Protein AF-A0A7C8LB24-F1 (afdb_monomer)

Structure (mmCIF, N/CA/C/O backbone):
data_AF-A0A7C8LB24-F1
#
_entry.id   AF-A0A7C8LB24-F1
#
loop_
_atom_site.group_PDB
_atom_site.id
_atom_site.type_symbol
_atom_site.label_atom_id
_atom_site.label_alt_id
_atom_site.label_comp_id
_atom_site.label_asym_id
_atom_site.label_entity_id
_atom_site.label_seq_id
_atom_site.pdbx_PDB_ins_code
_atom_site.Cartn_x
_atom_site.Cartn_y
_atom_site.Cartn_z
_atom_site.occupancy
_atom_site.B_iso_or_equiv
_atom_site.auth_seq_id
_atom_site.auth_comp_id
_atom_site.auth_asym_id
_atom_site.auth_atom_id
_atom_site.pdbx_PDB_model_num
ATOM 1 N N . MET A 1 1 ? -7.269 -10.511 -18.421 1.00 61.94 1 MET A N 1
ATOM 2 C CA . MET A 1 1 ? -8.381 -10.147 -17.514 1.00 61.94 1 MET A CA 1
ATOM 3 C C . MET A 1 1 ? -8.352 -8.644 -17.268 1.00 61.94 1 MET A C 1
ATOM 5 O O . MET A 1 1 ? -7.260 -8.085 -17.225 1.00 61.94 1 MET A O 1
ATOM 9 N N . ASN A 1 2 ? -9.508 -7.977 -17.178 1.00 76.75 2 ASN A N 1
ATOM 10 C CA . ASN A 1 2 ? -9.539 -6.535 -16.922 1.00 76.75 2 ASN A CA 1
ATOM 11 C C . ASN A 1 2 ? -9.065 -6.243 -15.483 1.00 76.75 2 ASN A C 1
ATOM 13 O O . ASN A 1 2 ? -9.616 -6.843 -14.560 1.00 76.75 2 ASN A O 1
ATOM 17 N N . PRO A 1 3 ? -8.092 -5.332 -15.280 1.00 74.50 3 PRO A N 1
ATOM 18 C CA . PRO A 1 3 ? -7.541 -4.993 -13.962 1.00 74.50 3 PRO A CA 1
ATOM 19 C C . PRO A 1 3 ? -8.632 -4.631 -12.949 1.00 74.50 3 PRO A C 1
ATOM 21 O O . PRO A 1 3 ? -8.691 -5.176 -11.853 1.00 74.50 3 PRO A O 1
ATOM 24 N N . PHE A 1 4 ? -9.575 -3.792 -13.380 1.00 76.75 4 PHE A N 1
ATOM 25 C CA . PHE A 1 4 ? -10.707 -3.349 -12.572 1.00 76.75 4 PHE A CA 1
ATOM 26 C C . PHE A 1 4 ? -11.664 -4.483 -12.191 1.00 76.75 4 PHE A C 1
ATOM 28 O O . PHE A 1 4 ? -12.147 -4.505 -11.068 1.00 76.75 4 PHE A O 1
ATOM 35 N N . ALA A 1 5 ? -11.895 -5.454 -13.082 1.00 77.94 5 ALA A N 1
ATOM 36 C CA . ALA A 1 5 ? -12.759 -6.598 -12.780 1.00 77.94 5 ALA A CA 1
ATOM 37 C C . ALA A 1 5 ? -12.127 -7.515 -11.723 1.00 77.94 5 ALA A C 1
ATOM 39 O O . ALA A 1 5 ? -12.813 -7.976 -10.815 1.00 77.94 5 ALA A O 1
ATOM 40 N N . SER A 1 6 ? -10.809 -7.731 -11.811 1.00 79.50 6 SER A N 1
ATOM 41 C CA . SER A 1 6 ? -10.062 -8.459 -10.782 1.00 79.50 6 SER A CA 1
ATOM 42 C C . SER A 1 6 ? -10.138 -7.737 -9.438 1.00 79.50 6 SER A C 1
ATOM 44 O O . SER A 1 6 ? -10.395 -8.369 -8.419 1.00 79.50 6 SER A O 1
ATOM 46 N N . LEU A 1 7 ? -9.982 -6.410 -9.447 1.00 80.81 7 LEU A N 1
ATOM 47 C CA . LEU A 1 7 ? -10.052 -5.591 -8.242 1.00 80.81 7 LEU A CA 1
ATOM 48 C C . LEU A 1 7 ? -11.414 -5.675 -7.563 1.00 80.81 7 LEU A C 1
ATOM 50 O O . LEU A 1 7 ? -11.471 -5.890 -6.356 1.00 80.81 7 LEU A O 1
ATOM 54 N N . THR A 1 8 ? -12.508 -5.574 -8.322 1.00 82.81 8 THR A N 1
ATOM 55 C CA . THR A 1 8 ? -13.861 -5.707 -7.765 1.00 82.81 8 THR A CA 1
ATOM 56 C C . THR A 1 8 ? -14.025 -7.021 -7.004 1.00 82.81 8 THR A C 1
ATOM 58 O O . THR A 1 8 ? -14.532 -7.013 -5.885 1.00 82.81 8 THR A O 1
ATOM 61 N N . VAL A 1 9 ? -13.549 -8.137 -7.562 1.00 85.12 9 VAL A N 1
ATOM 62 C CA . VAL A 1 9 ? -13.627 -9.444 -6.896 1.00 85.12 9 VAL A CA 1
ATOM 63 C C . VAL A 1 9 ? -12.773 -9.468 -5.625 1.00 85.12 9 VAL A C 1
ATOM 65 O O . VAL A 1 9 ? -13.271 -9.863 -4.571 1.00 85.12 9 VAL A O 1
ATOM 68 N N . THR A 1 10 ? -11.524 -8.995 -5.689 1.00 83.69 10 THR A N 1
ATOM 69 C CA . THR A 1 10 ? -10.621 -8.950 -4.528 1.00 83.69 10 THR A CA 1
ATOM 70 C C . THR A 1 10 ? -11.200 -8.115 -3.384 1.00 83.69 10 THR A C 1
ATOM 72 O O . THR A 1 10 ? -11.192 -8.562 -2.237 1.00 83.69 10 THR A O 1
ATOM 75 N N . TYR A 1 11 ? -11.759 -6.936 -3.676 1.00 86.25 11 TYR A N 1
ATOM 76 C CA . TYR A 1 11 ? -12.360 -6.082 -2.649 1.00 86.25 11 TYR A CA 1
ATOM 77 C C . TYR A 1 11 ? -13.639 -6.671 -2.060 1.00 86.25 11 TYR A C 1
ATOM 79 O O . TYR A 1 11 ? -13.852 -6.537 -0.859 1.00 86.25 11 TYR A O 1
ATOM 87 N N . VAL A 1 12 ? -14.471 -7.349 -2.858 1.00 88.31 12 VAL A N 1
ATOM 88 C CA . VAL A 1 12 ? -15.667 -8.034 -2.341 1.00 88.31 12 VAL A CA 1
ATOM 89 C C . VAL A 1 12 ? -15.267 -9.154 -1.384 1.00 88.31 12 VAL A C 1
ATOM 91 O O . VAL A 1 12 ? -15.802 -9.229 -0.280 1.00 88.31 12 VAL A O 1
ATOM 94 N N . ILE A 1 13 ? -14.289 -9.982 -1.760 1.00 88.94 13 ILE A N 1
ATOM 95 C CA . ILE A 1 13 ? -13.778 -11.043 -0.883 1.00 88.94 13 ILE A CA 1
ATOM 96 C C . ILE A 1 13 ? -13.180 -10.435 0.392 1.00 88.94 13 ILE A C 1
ATOM 98 O O . ILE A 1 13 ? -13.490 -10.895 1.490 1.00 88.94 13 ILE A O 1
ATOM 102 N N . GLY A 1 14 ? -12.380 -9.373 0.262 1.00 84.69 14 GLY A N 1
ATOM 103 C CA . GLY A 1 14 ? -11.796 -8.658 1.396 1.00 84.69 14 GLY A CA 1
ATOM 104 C C . GLY A 1 14 ? -12.847 -8.060 2.336 1.00 84.69 14 GLY A C 1
ATOM 105 O O . GLY A 1 14 ? -12.704 -8.171 3.550 1.00 84.69 14 GLY A O 1
ATOM 106 N N . ALA A 1 15 ? -13.923 -7.485 1.792 1.00 86.62 15 ALA A N 1
ATOM 107 C CA . ALA A 1 15 ? -15.032 -6.929 2.564 1.00 86.62 15 ALA A CA 1
ATOM 108 C C . ALA A 1 15 ? -15.822 -8.015 3.307 1.00 86.62 15 ALA A C 1
ATOM 110 O O . ALA A 1 15 ? -16.156 -7.849 4.477 1.00 86.62 15 ALA A O 1
ATOM 111 N N . VAL A 1 16 ? -16.098 -9.147 2.654 1.00 88.88 16 VAL A N 1
ATOM 112 C CA . VAL A 1 16 ? -16.784 -10.277 3.297 1.00 88.88 16 VAL A CA 1
ATOM 113 C C . VAL A 1 16 ? -15.913 -10.867 4.406 1.00 88.88 16 VAL A C 1
ATOM 115 O O . VAL A 1 16 ? -16.394 -11.078 5.518 1.00 88.88 16 VAL A O 1
ATOM 118 N N . ALA A 1 17 ? -14.624 -11.088 4.138 1.00 87.88 17 ALA A N 1
ATOM 119 C CA . ALA A 1 17 ? -13.693 -11.631 5.120 1.00 87.88 17 ALA A CA 1
ATOM 120 C C . ALA A 1 17 ? -13.524 -10.703 6.333 1.00 87.88 17 ALA A C 1
ATOM 122 O O . ALA A 1 17 ? -13.561 -11.172 7.472 1.00 87.88 17 ALA A O 1
ATOM 123 N N . SER A 1 18 ? -13.382 -9.391 6.115 1.00 85.31 18 SER A N 1
ATOM 124 C CA . SER A 1 18 ? -13.252 -8.421 7.207 1.00 85.31 18 SER A CA 1
ATOM 125 C C . SER A 1 18 ? -14.528 -8.320 8.043 1.00 85.31 18 SER A C 1
ATOM 127 O O . SER A 1 18 ? -14.440 -8.235 9.268 1.00 85.31 18 SER A O 1
ATOM 129 N N . LEU A 1 19 ? -15.705 -8.416 7.417 1.00 84.81 19 LEU A N 1
ATOM 130 C CA . LEU A 1 19 ? -16.990 -8.433 8.114 1.00 84.81 19 LEU A CA 1
ATOM 131 C C . LEU A 1 19 ? -17.145 -9.690 8.982 1.00 84.81 19 LEU A C 1
ATOM 133 O O . LEU A 1 19 ? -17.549 -9.587 10.138 1.00 84.81 19 LEU A O 1
ATOM 137 N N . ILE A 1 20 ? -16.754 -10.862 8.470 1.00 85.88 20 ILE A N 1
ATOM 138 C CA . ILE A 1 20 ? -16.731 -12.108 9.252 1.00 85.88 20 ILE A CA 1
ATOM 139 C C . ILE A 1 20 ? -15.801 -11.958 10.459 1.00 85.88 20 ILE A C 1
ATOM 141 O O . ILE A 1 20 ? -16.221 -12.213 11.587 1.00 85.88 20 ILE A O 1
ATOM 145 N N . PHE A 1 21 ? -14.564 -11.495 10.251 1.00 85.06 21 PHE A N 1
ATOM 146 C CA . PHE A 1 21 ? -13.625 -11.276 11.353 1.00 85.06 21 PHE A CA 1
ATOM 147 C C . PHE A 1 21 ? -14.153 -10.273 12.379 1.00 85.06 21 PHE A C 1
ATOM 149 O O . PHE A 1 21 ? -13.997 -10.504 13.575 1.00 85.06 21 PHE A O 1
ATOM 156 N N . TYR A 1 22 ? -14.816 -9.202 11.944 1.00 81.69 22 TYR A N 1
ATOM 157 C CA . TYR A 1 22 ? -15.389 -8.214 12.853 1.00 81.69 22 TYR A CA 1
ATOM 158 C C . TYR A 1 22 ? -16.413 -8.836 13.813 1.00 81.69 22 TYR A C 1
ATOM 160 O O . TYR A 1 22 ? -16.312 -8.612 15.019 1.00 81.69 22 TYR A O 1
ATOM 168 N N . TYR A 1 23 ? -17.341 -9.654 13.306 1.00 81.50 23 TYR A N 1
ATOM 169 C CA . TYR A 1 23 ? -18.343 -10.339 14.133 1.00 81.50 23 TYR A CA 1
ATOM 170 C C . TYR A 1 23 ? -17.763 -11.478 14.982 1.00 81.50 23 TYR A C 1
ATOM 172 O O . TYR A 1 23 ? -18.264 -11.746 16.071 1.00 81.50 23 TYR A O 1
ATOM 180 N N . VAL A 1 24 ? -16.707 -12.146 14.510 1.00 84.31 24 VAL A N 1
ATOM 181 C CA . VAL A 1 24 ? -16.028 -13.204 15.276 1.00 84.31 24 VAL A CA 1
ATOM 182 C C . VAL A 1 24 ? -15.220 -12.618 16.438 1.00 84.31 24 VAL A C 1
ATOM 184 O O . VAL A 1 24 ? -15.219 -13.192 17.527 1.00 84.31 24 VAL A O 1
ATOM 187 N N . LEU A 1 25 ? -14.540 -11.484 16.231 1.00 81.06 25 LEU A N 1
ATOM 188 C CA . LEU A 1 25 ? -13.705 -10.857 17.258 1.00 81.06 25 LEU A CA 1
ATOM 189 C C . LEU A 1 25 ? -14.500 -9.959 18.220 1.00 81.06 25 LEU A C 1
ATOM 191 O O . LEU A 1 25 ? -14.093 -9.821 19.372 1.00 81.06 25 LEU A O 1
ATOM 195 N N . ASN A 1 26 ? -15.625 -9.372 17.796 1.00 75.88 26 ASN A N 1
ATOM 196 C CA . ASN A 1 26 ? -16.428 -8.476 18.632 1.00 75.88 26 ASN A CA 1
ATOM 197 C C . ASN A 1 26 ? -17.787 -9.105 18.971 1.00 75.88 26 ASN A C 1
ATOM 199 O O . ASN A 1 26 ? -18.703 -9.125 18.154 1.00 75.88 26 ASN A O 1
ATOM 203 N N . LYS A 1 27 ? -17.938 -9.576 20.217 1.00 64.38 27 LYS A N 1
ATOM 204 C CA . LYS A 1 27 ? -19.191 -10.169 20.728 1.00 64.38 27 LYS A CA 1
ATOM 205 C C . LYS A 1 27 ? -20.357 -9.176 20.846 1.00 64.38 27 LY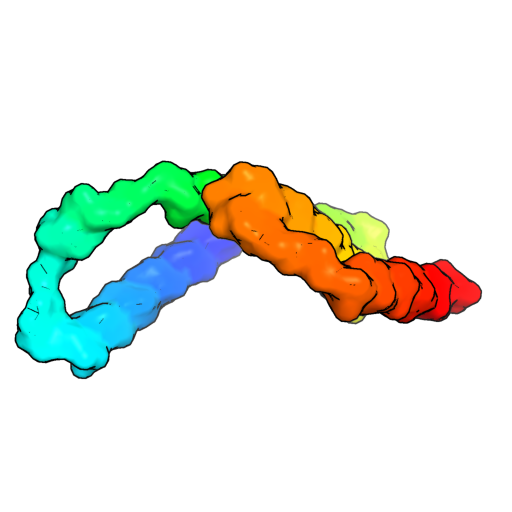S A C 1
ATOM 207 O O . LYS A 1 27 ? -21.503 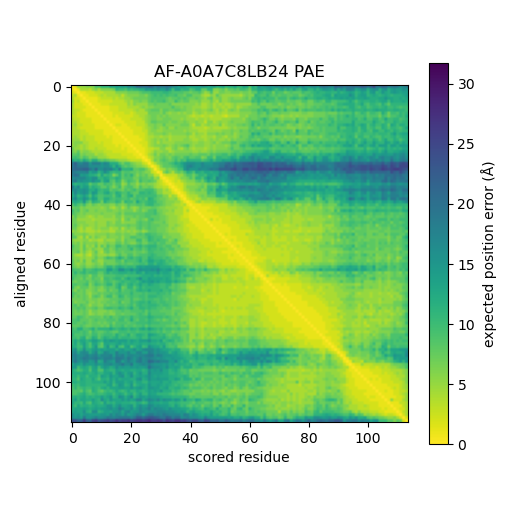-9.608 20.833 1.00 64.38 27 LYS A O 1
ATOM 212 N N . GLU A 1 28 ? -20.078 -7.873 20.916 1.00 64.94 28 GLU A N 1
ATOM 213 C CA . GLU A 1 28 ? -21.070 -6.781 20.921 1.00 64.94 28 GLU A CA 1
ATOM 214 C C . GLU A 1 28 ? -20.956 -5.932 19.641 1.00 64.94 28 GLU A C 1
ATOM 216 O O . GLU A 1 28 ? -20.855 -4.707 19.663 1.00 64.94 28 GLU A O 1
ATOM 221 N N . ALA A 1 29 ? -20.896 -6.605 18.492 1.00 61.56 29 ALA A N 1
ATOM 222 C CA . ALA A 1 29 ? -20.740 -5.984 17.182 1.00 61.56 29 ALA A CA 1
ATOM 223 C C . ALA A 1 29 ? -21.984 -5.171 16.777 1.00 61.56 29 ALA A C 1
ATOM 225 O O . ALA A 1 29 ? -22.926 -5.699 16.186 1.00 61.56 29 ALA A O 1
ATOM 226 N N . ASN A 1 30 ? -21.971 -3.865 17.050 1.00 72.50 30 ASN A N 1
ATOM 227 C CA . ASN A 1 30 ? -22.990 -2.929 16.580 1.00 72.50 30 ASN A CA 1
ATOM 228 C C . ASN A 1 30 ? -22.440 -2.109 15.402 1.00 72.50 30 ASN A C 1
ATOM 230 O O . ASN A 1 30 ? -21.989 -0.973 15.557 1.00 72.50 30 ASN A O 1
ATOM 234 N N . ILE A 1 31 ? -22.473 -2.713 14.207 1.00 69.38 31 ILE A N 1
ATOM 235 C CA . ILE A 1 31 ? -21.962 -2.138 12.948 1.00 69.38 31 ILE A CA 1
ATOM 236 C C . ILE A 1 31 ? -22.470 -0.704 12.739 1.00 69.38 31 ILE A C 1
ATOM 238 O O . ILE A 1 31 ? -21.707 0.174 12.362 1.00 69.38 31 ILE A O 1
ATOM 242 N N . ILE A 1 32 ? -23.744 -0.437 13.032 1.00 69.19 32 ILE A N 1
ATOM 243 C CA . ILE A 1 32 ? -24.371 0.874 12.802 1.00 69.19 32 ILE A CA 1
ATOM 244 C C . ILE A 1 32 ? -23.717 1.968 13.667 1.00 69.19 32 ILE A C 1
ATOM 246 O O . ILE A 1 32 ? -23.534 3.095 13.209 1.00 69.19 32 ILE A O 1
ATOM 250 N N . HIS A 1 33 ? -23.312 1.636 14.895 1.00 69.19 33 HIS A N 1
ATOM 251 C CA . HIS A 1 33 ? -22.643 2.577 15.793 1.00 69.19 33 HIS A CA 1
ATOM 252 C C . HIS A 1 33 ? -21.191 2.843 15.371 1.00 69.19 33 HIS A C 1
ATOM 254 O O . HIS A 1 33 ? -20.733 3.982 15.422 1.00 69.19 33 HIS A O 1
ATOM 260 N N . GLU A 1 34 ? -20.474 1.819 14.908 1.00 72.00 34 GLU A N 1
ATOM 261 C CA . GLU A 1 34 ? -19.093 1.976 14.434 1.00 72.00 34 GLU A CA 1
ATOM 262 C C . GLU A 1 34 ? -19.015 2.670 13.069 1.00 72.00 34 GLU A C 1
ATOM 264 O O . GLU A 1 34 ? -18.157 3.526 12.862 1.00 72.00 34 GLU A O 1
ATOM 269 N N . TYR A 1 35 ? -19.968 2.420 12.166 1.00 71.31 35 TYR A N 1
ATOM 270 C CA . TYR A 1 35 ? -20.063 3.161 10.905 1.00 71.31 35 TYR A CA 1
ATOM 271 C C . TYR A 1 35 ? -20.370 4.647 11.124 1.00 71.31 35 TYR A C 1
ATOM 273 O O . TYR A 1 35 ? -19.924 5.478 10.339 1.00 71.31 35 TYR A O 1
ATOM 281 N N . SER A 1 36 ? -21.040 5.011 12.223 1.00 69.06 36 SER A N 1
ATOM 282 C CA . SER A 1 36 ? -21.222 6.417 12.607 1.00 69.06 36 SER A CA 1
ATOM 283 C C . SER A 1 36 ? -19.917 7.110 13.030 1.00 69.06 36 SER A C 1
ATOM 285 O O . SER A 1 36 ? -19.883 8.339 13.073 1.00 69.06 36 SER A O 1
ATOM 287 N N . LYS A 1 37 ? -18.858 6.357 13.357 1.00 73.56 37 LYS A N 1
ATOM 288 C CA . LYS A 1 37 ? -17.524 6.885 13.692 1.00 73.56 37 LYS A CA 1
ATOM 289 C C . LYS A 1 37 ? -16.554 6.836 12.512 1.00 73.56 37 LYS A C 1
ATOM 291 O O . LYS A 1 37 ? -15.415 7.288 12.641 1.00 73.56 37 LYS A O 1
ATOM 296 N N . VAL A 1 38 ? -16.974 6.281 11.372 1.00 72.81 38 VAL A N 1
ATOM 297 C CA . VAL A 1 38 ? -16.137 6.214 10.174 1.00 72.81 38 VAL A CA 1
ATOM 298 C C . VAL A 1 38 ? -15.830 7.631 9.711 1.00 72.81 38 VAL A C 1
ATOM 300 O O . VAL A 1 38 ? -16.716 8.408 9.365 1.00 72.81 38 VAL A O 1
ATOM 303 N N . ASN A 1 39 ? -14.543 7.964 9.727 1.00 76.75 39 ASN A N 1
ATOM 304 C CA . ASN A 1 39 ? -14.061 9.257 9.271 1.00 76.75 39 ASN A CA 1
ATOM 305 C C . ASN A 1 39 ? -13.907 9.277 7.737 1.00 76.75 39 ASN A C 1
ATOM 307 O O . ASN A 1 39 ? -14.130 8.281 7.057 1.00 76.75 39 ASN A O 1
ATOM 311 N N . TRP A 1 40 ? -13.460 10.395 7.169 1.00 79.06 40 TRP A N 1
ATOM 312 C CA . TRP A 1 40 ? -13.141 10.506 5.737 1.00 79.06 40 TRP A CA 1
ATOM 313 C C . TRP A 1 40 ? -11.883 9.715 5.313 1.00 79.06 40 TRP A C 1
ATOM 315 O O . TRP A 1 40 ? -11.686 9.451 4.126 1.00 79.06 40 TRP A O 1
ATOM 325 N N . ALA A 1 41 ? -11.043 9.302 6.269 1.00 77.81 41 ALA A N 1
ATOM 326 C CA . ALA A 1 41 ? -9.769 8.632 5.999 1.00 77.81 41 ALA A CA 1
ATOM 327 C C . ALA A 1 41 ? -9.899 7.275 5.261 1.00 77.81 41 ALA A C 1
ATOM 329 O O . ALA A 1 41 ? -9.212 7.104 4.253 1.00 77.81 41 ALA A O 1
ATOM 330 N N . PRO A 1 42 ? -10.784 6.330 5.654 1.00 78.69 42 PRO A N 1
ATOM 331 C CA . PRO A 1 42 ? -10.991 5.077 4.921 1.00 78.69 42 PRO A CA 1
ATOM 332 C C . PRO A 1 42 ? -11.427 5.280 3.466 1.00 78.69 42 PRO A C 1
ATOM 334 O O . PRO A 1 42 ? -11.011 4.517 2.598 1.00 78.69 42 PRO A O 1
ATOM 337 N N . SER A 1 43 ? -12.208 6.326 3.176 1.00 78.81 43 SER A N 1
ATOM 338 C CA . SER A 1 43 ? -12.634 6.647 1.808 1.00 78.81 43 SER A CA 1
ATOM 339 C C . SER A 1 43 ? -11.455 7.069 0.927 1.00 78.81 43 SER A C 1
ATOM 341 O O . SER A 1 43 ? -11.307 6.574 -0.191 1.00 78.81 43 SER A O 1
ATOM 343 N N . VAL A 1 44 ? -10.577 7.939 1.439 1.00 82.25 44 VAL A N 1
ATOM 344 C CA . VAL A 1 44 ? -9.360 8.368 0.726 1.00 82.25 44 VAL A CA 1
ATOM 345 C C . VAL A 1 44 ? -8.386 7.202 0.55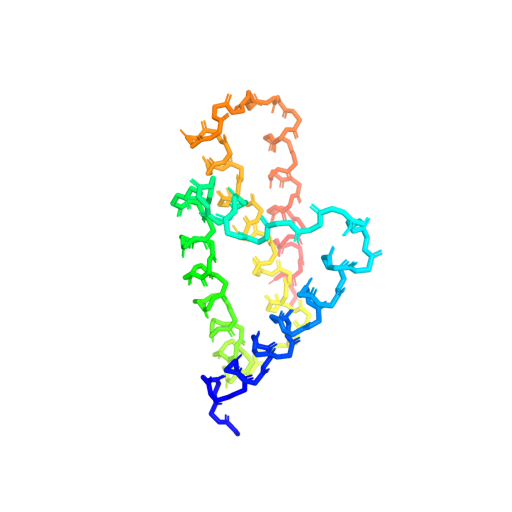5 1.00 82.25 44 VAL A C 1
ATOM 347 O O . VAL A 1 44 ? -7.837 7.011 -0.531 1.00 82.25 44 VAL A O 1
ATOM 350 N N . LEU A 1 45 ? -8.214 6.383 1.596 1.00 80.19 45 LEU A N 1
ATOM 351 C CA . LEU A 1 45 ? -7.388 5.178 1.531 1.00 80.19 45 LEU A CA 1
ATOM 352 C C . LEU A 1 45 ? -7.918 4.189 0.487 1.00 80.19 45 LEU A C 1
ATOM 354 O O . LEU A 1 45 ? -7.132 3.681 -0.305 1.00 80.19 45 LEU A O 1
ATOM 358 N N . GLY A 1 46 ? -9.233 3.967 0.417 1.00 82.69 46 GLY A N 1
ATOM 359 C CA . GLY A 1 46 ? -9.843 3.110 -0.601 1.00 82.69 46 GLY A CA 1
ATOM 360 C C . GLY A 1 46 ? -9.499 3.560 -2.023 1.00 82.69 46 GLY A C 1
ATOM 361 O O . GLY A 1 46 ? -9.075 2.745 -2.843 1.00 82.69 46 GLY A O 1
ATOM 362 N N . PHE A 1 47 ? -9.588 4.864 -2.297 1.00 82.62 47 PHE A N 1
ATOM 363 C CA . PHE A 1 47 ? -9.212 5.418 -3.599 1.00 82.62 47 PHE A CA 1
ATOM 364 C C . PHE A 1 47 ? -7.714 5.243 -3.899 1.00 82.62 47 PHE A C 1
ATOM 366 O O . PHE A 1 47 ? -7.341 4.872 -5.014 1.00 82.62 47 PHE A O 1
ATOM 373 N N . ALA A 1 48 ? -6.857 5.445 -2.894 1.00 83.81 48 ALA A N 1
ATOM 374 C CA . ALA A 1 48 ? -5.417 5.248 -3.025 1.00 83.81 48 ALA A CA 1
ATOM 375 C C . ALA A 1 48 ? -5.056 3.788 -3.349 1.00 83.81 48 ALA A C 1
ATOM 377 O O . ALA A 1 48 ? -4.247 3.557 -4.248 1.00 83.81 48 ALA A O 1
ATOM 378 N N . ILE A 1 49 ? -5.677 2.805 -2.680 1.00 84.19 49 ILE A N 1
ATOM 379 C CA . ILE A 1 49 ? -5.409 1.377 -2.929 1.00 84.19 49 ILE A CA 1
ATOM 380 C C . ILE A 1 49 ? -5.819 1.006 -4.359 1.00 84.19 49 ILE A C 1
ATOM 382 O O . ILE A 1 49 ? -5.045 0.348 -5.050 1.00 84.19 49 ILE A O 1
ATOM 386 N N . VAL A 1 50 ? -6.976 1.479 -4.843 1.00 85.00 50 VAL A N 1
ATOM 387 C CA . VAL A 1 50 ? -7.411 1.214 -6.226 1.00 85.00 50 VAL A CA 1
ATOM 388 C C . VAL A 1 50 ? -6.396 1.760 -7.229 1.00 85.00 50 VAL A C 1
ATOM 390 O O . VAL A 1 50 ? -5.988 1.038 -8.137 1.00 85.00 50 VAL A O 1
ATOM 393 N N . GLY A 1 51 ? -5.958 3.014 -7.071 1.00 84.31 51 GLY A N 1
ATOM 394 C CA . GLY A 1 51 ? -4.962 3.609 -7.968 1.00 84.31 51 GLY A CA 1
ATOM 395 C C . GLY A 1 51 ? -3.634 2.848 -7.962 1.00 84.31 51 GLY A C 1
ATOM 396 O O . GLY A 1 51 ? -3.011 2.651 -9.004 1.00 84.31 51 GLY A O 1
ATOM 397 N N . LEU A 1 52 ? -3.237 2.365 -6.792 1.00 83.94 52 LEU A N 1
ATOM 398 C CA . LEU A 1 52 ? -1.990 1.655 -6.568 1.00 83.94 52 LEU A CA 1
ATOM 399 C C . LEU A 1 52 ? -2.005 0.228 -7.150 1.00 83.94 52 LEU A C 1
ATOM 401 O O . LEU A 1 52 ? -1.053 -0.168 -7.821 1.00 83.94 52 LEU A O 1
ATOM 405 N N . GLU A 1 53 ? -3.104 -0.506 -6.991 1.00 83.62 53 GLU A N 1
ATOM 406 C CA . GLU A 1 53 ? -3.324 -1.815 -7.620 1.00 83.62 53 GLU A CA 1
ATOM 407 C C . GLU A 1 53 ? -3.400 -1.707 -9.151 1.00 83.62 53 GLU A C 1
ATOM 409 O O . GLU A 1 53 ? -2.828 -2.514 -9.886 1.00 83.62 53 GLU A O 1
ATOM 414 N N . VAL A 1 54 ? -4.064 -0.666 -9.662 1.00 84.56 54 VAL A N 1
ATOM 415 C CA . VAL A 1 54 ? -4.092 -0.382 -11.102 1.00 84.56 54 VAL A CA 1
ATOM 416 C C . VAL A 1 54 ? -2.682 -0.073 -11.611 1.00 84.56 54 VAL A C 1
ATOM 418 O O . VAL A 1 54 ? -2.281 -0.609 -12.647 1.00 84.56 54 VAL A O 1
ATOM 421 N N . GLY A 1 55 ? -1.911 0.730 -10.872 1.00 83.38 55 GLY A N 1
ATOM 422 C CA . GLY A 1 55 ? -0.511 1.033 -11.175 1.00 83.38 55 GLY A CA 1
ATOM 423 C C . GLY A 1 55 ? 0.353 -0.224 -11.281 1.00 83.38 55 GLY A C 1
ATOM 424 O O . GLY A 1 55 ? 1.089 -0.377 -12.256 1.00 83.38 55 GLY A O 1
ATOM 425 N N . TYR A 1 56 ? 0.191 -1.168 -10.351 1.00 82.81 56 TYR A N 1
ATOM 426 C CA . TYR A 1 56 ? 0.848 -2.476 -10.407 1.00 82.81 56 TYR A CA 1
ATOM 427 C C . TYR A 1 56 ? 0.546 -3.239 -11.688 1.00 82.81 56 TYR A C 1
ATOM 429 O O . TYR A 1 56 ? 1.452 -3.721 -12.368 1.00 82.81 56 TYR A O 1
ATOM 437 N N . ILE A 1 57 ? -0.734 -3.331 -12.039 1.00 83.50 57 ILE A N 1
ATOM 438 C CA . ILE A 1 57 ? -1.155 -4.103 -13.204 1.00 83.50 57 ILE A CA 1
ATOM 439 C C . ILE A 1 57 ? -0.629 -3.457 -14.494 1.00 83.50 57 ILE A C 1
ATOM 441 O O . ILE A 1 57 ? -0.257 -4.172 -15.427 1.00 83.50 57 ILE A O 1
ATOM 445 N N . TYR A 1 58 ? -0.538 -2.125 -14.551 1.00 82.50 58 TYR A N 1
ATOM 446 C CA . TYR A 1 58 ? 0.110 -1.429 -15.663 1.00 82.50 58 TYR A CA 1
ATOM 447 C C . TYR A 1 58 ? 1.625 -1.643 -15.704 1.00 82.50 58 TYR A C 1
ATOM 449 O O . TYR A 1 58 ? 2.149 -1.885 -16.790 1.00 82.50 58 TYR A O 1
ATOM 457 N N . ALA A 1 59 ? 2.319 -1.624 -14.562 1.00 84.38 59 ALA A N 1
ATOM 458 C CA . ALA A 1 59 ? 3.752 -1.915 -14.503 1.00 84.38 59 ALA A CA 1
ATOM 459 C C . ALA A 1 59 ? 4.051 -3.336 -15.012 1.00 84.38 59 ALA A C 1
ATOM 461 O O . ALA A 1 59 ? 4.917 -3.523 -15.868 1.00 84.38 59 ALA A O 1
ATOM 462 N N . TYR A 1 60 ? 3.262 -4.327 -14.588 1.00 81.19 60 TYR A N 1
ATOM 463 C CA . TYR A 1 60 ? 3.382 -5.698 -15.092 1.00 81.19 60 TYR A CA 1
ATOM 464 C C . TYR A 1 60 ? 3.084 -5.796 -16.591 1.00 81.19 60 TYR A C 1
ATOM 466 O O . TYR A 1 60 ? 3.794 -6.489 -17.317 1.00 81.19 60 TYR A O 1
ATOM 474 N N . LYS A 1 61 ? 2.077 -5.065 -17.090 1.00 81.19 61 LYS A N 1
ATOM 475 C CA . LYS A 1 61 ? 1.797 -4.991 -18.535 1.00 81.19 61 LYS A CA 1
ATOM 476 C C . 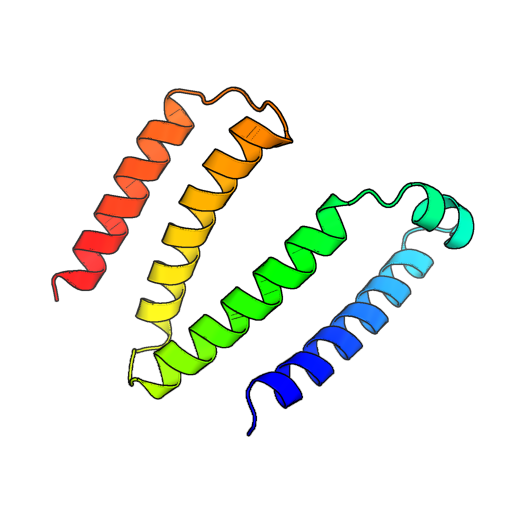LYS A 1 61 ? 2.920 -4.327 -19.333 1.00 81.19 61 LYS A C 1
ATOM 478 O O . LYS A 1 61 ? 3.108 -4.689 -20.489 1.00 81.19 61 LYS A O 1
ATOM 483 N N . ALA A 1 62 ? 3.659 -3.394 -18.738 1.00 84.75 62 ALA A N 1
ATOM 484 C CA . ALA A 1 62 ? 4.833 -2.767 -19.342 1.00 84.75 62 ALA A CA 1
ATOM 485 C C . ALA A 1 62 ? 6.073 -3.686 -19.354 1.00 84.75 62 ALA A C 1
ATOM 487 O O . ALA A 1 62 ? 7.136 -3.268 -19.803 1.00 84.75 62 ALA A O 1
ATOM 488 N N . GLY A 1 63 ? 5.949 -4.928 -18.867 1.00 82.81 63 GLY A N 1
ATOM 489 C CA . GLY A 1 63 ? 7.031 -5.910 -18.840 1.00 82.81 63 GLY A CA 1
ATOM 490 C C . GLY A 1 63 ? 7.945 -5.793 -17.623 1.00 82.81 63 GLY A C 1
ATOM 491 O O . GLY A 1 63 ? 8.994 -6.432 -17.599 1.00 82.81 63 GLY A O 1
ATOM 492 N N . TRP A 1 64 ? 7.573 -4.998 -16.612 1.00 82.38 64 TRP A N 1
ATOM 493 C CA . TRP A 1 64 ? 8.376 -4.903 -15.397 1.00 82.38 64 TRP A CA 1
ATOM 494 C C . TRP A 1 64 ? 8.307 -6.215 -14.608 1.00 82.38 64 TRP A C 1
ATOM 496 O O . TRP A 1 64 ? 7.214 -6.766 -14.428 1.00 82.38 64 TRP A O 1
ATOM 506 N N . PRO A 1 65 ? 9.445 -6.707 -14.087 1.00 84.75 65 PRO A N 1
ATOM 507 C CA . PRO A 1 65 ? 9.447 -7.869 -13.217 1.00 84.75 65 PRO A CA 1
ATOM 508 C C . PRO A 1 65 ? 8.672 -7.583 -11.930 1.00 84.75 65 PRO A C 1
ATOM 510 O O . PRO A 1 65 ? 8.694 -6.470 -11.393 1.00 84.75 65 PRO A O 1
ATOM 513 N N . VAL A 1 66 ? 8.003 -8.624 -11.424 1.00 82.44 66 VAL A N 1
ATOM 514 C CA . VAL A 1 66 ? 7.094 -8.520 -10.274 1.00 82.44 66 VAL A CA 1
ATOM 515 C C . VAL A 1 66 ? 7.788 -7.918 -9.052 1.00 82.44 66 VAL A C 1
ATOM 517 O O . VAL A 1 66 ? 7.241 -7.034 -8.395 1.00 82.44 66 VAL A O 1
ATOM 520 N N . SER A 1 67 ? 9.027 -8.347 -8.813 1.00 80.62 67 SER A N 1
ATOM 521 C CA . SER A 1 67 ? 9.886 -7.880 -7.727 1.00 80.62 67 SER A CA 1
ATOM 522 C C . SER A 1 67 ? 10.211 -6.388 -7.817 1.00 80.62 67 SER A C 1
ATOM 524 O O . SER A 1 67 ? 10.088 -5.683 -6.820 1.00 80.62 67 SER A O 1
ATOM 526 N N . VAL A 1 68 ? 10.582 -5.881 -8.996 1.00 82.94 68 VAL A N 1
ATOM 527 C CA . VAL A 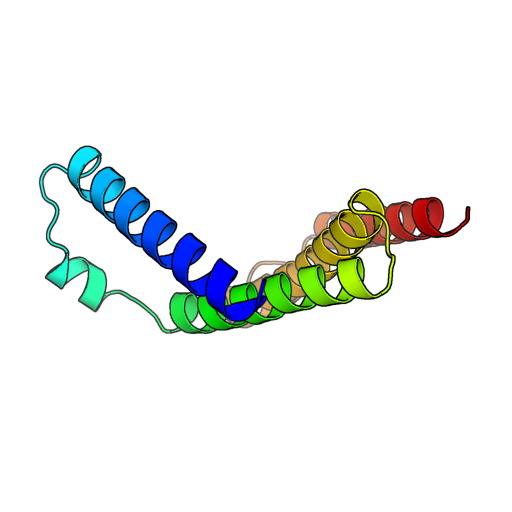1 68 ? 10.967 -4.469 -9.164 1.00 82.94 68 VAL A CA 1
ATOM 528 C C . VAL A 1 68 ? 9.760 -3.558 -8.995 1.00 82.94 68 VAL A C 1
ATOM 530 O O . VAL A 1 68 ? 9.830 -2.599 -8.230 1.00 82.94 68 VAL A O 1
ATOM 533 N N . ALA A 1 69 ? 8.630 -3.879 -9.634 1.00 85.19 69 ALA A N 1
ATOM 534 C CA . ALA A 1 69 ? 7.421 -3.075 -9.477 1.00 85.19 69 ALA A CA 1
ATOM 535 C C . ALA A 1 69 ? 6.951 -3.048 -8.014 1.00 85.19 69 ALA A C 1
ATOM 537 O O . ALA A 1 69 ? 6.541 -1.993 -7.532 1.00 85.19 69 ALA A O 1
ATOM 538 N N . GLN A 1 70 ? 7.070 -4.171 -7.292 1.00 82.94 70 GLN A N 1
ATOM 539 C CA . GLN A 1 70 ? 6.691 -4.234 -5.883 1.00 82.94 70 GLN A CA 1
ATOM 540 C C . GLN A 1 70 ? 7.573 -3.384 -4.986 1.00 82.94 70 GLN A C 1
ATOM 542 O O . GLN A 1 70 ? 7.073 -2.680 -4.110 1.00 82.94 70 GLN A O 1
ATOM 547 N N . ILE A 1 71 ? 8.878 -3.407 -5.222 1.00 83.44 71 ILE A N 1
ATOM 548 C CA . ILE A 1 71 ? 9.818 -2.630 -4.419 1.00 83.44 71 ILE A CA 1
ATOM 549 C C . ILE A 1 71 ? 9.629 -1.136 -4.681 1.00 83.44 71 ILE A C 1
ATOM 551 O O . ILE A 1 71 ? 9.517 -0.361 -3.734 1.00 83.44 71 ILE A O 1
ATOM 555 N N . VAL A 1 72 ? 9.501 -0.735 -5.947 1.00 84.38 72 VAL A N 1
ATOM 556 C CA . VAL A 1 72 ? 9.265 0.665 -6.330 1.00 84.38 72 VAL A CA 1
ATOM 557 C C . VAL A 1 72 ? 7.975 1.184 -5.703 1.00 84.38 72 VAL A C 1
ATOM 559 O O . VAL A 1 72 ? 7.967 2.251 -5.088 1.00 84.38 72 VAL A O 1
ATOM 562 N N . GLN A 1 73 ? 6.889 0.420 -5.810 1.00 85.69 73 GLN A N 1
ATOM 563 C CA . GLN A 1 73 ? 5.598 0.814 -5.266 1.00 85.69 73 GLN A CA 1
ATOM 564 C C . GLN A 1 73 ? 5.616 0.861 -3.7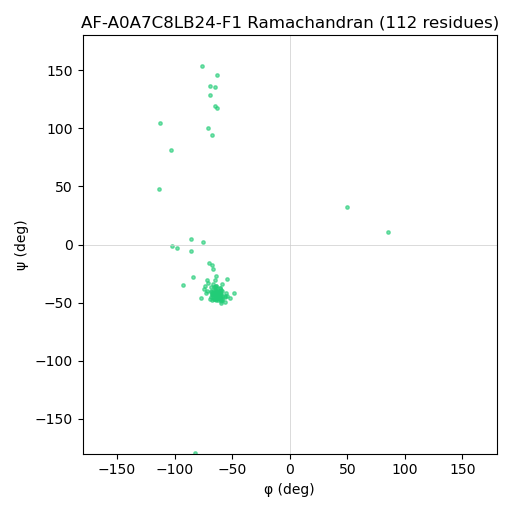29 1.00 85.69 73 GLN A C 1
ATOM 566 O O . GLN A 1 73 ? 5.096 1.823 -3.163 1.00 85.69 73 GLN A O 1
ATOM 571 N N . ALA A 1 74 ? 6.275 -0.083 -3.050 1.00 85.31 74 ALA A N 1
ATOM 572 C CA . ALA A 1 74 ? 6.435 -0.051 -1.596 1.00 85.31 74 ALA A CA 1
ATOM 573 C C . ALA A 1 74 ? 7.265 1.159 -1.129 1.00 85.31 74 ALA A C 1
ATOM 575 O O . ALA A 1 74 ? 6.884 1.827 -0.166 1.00 85.31 74 ALA A O 1
ATOM 576 N N . SER A 1 75 ? 8.356 1.488 -1.829 1.00 85.38 75 SER A N 1
ATOM 577 C CA . SER A 1 75 ? 9.186 2.661 -1.533 1.00 85.38 75 SER A CA 1
ATOM 578 C C . SER A 1 75 ? 8.419 3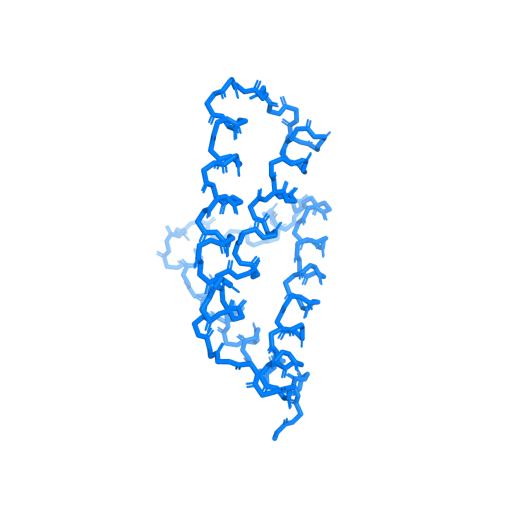.970 -1.722 1.00 85.38 75 SER A C 1
ATOM 580 O O . SER A 1 75 ? 8.429 4.824 -0.835 1.00 85.38 75 SER A O 1
ATOM 582 N N . VAL A 1 76 ? 7.713 4.126 -2.847 1.00 84.56 76 VAL A N 1
ATOM 583 C CA . VAL A 1 76 ? 6.889 5.316 -3.116 1.00 84.56 76 VAL A CA 1
ATOM 584 C C . VAL A 1 76 ? 5.770 5.441 -2.081 1.00 84.56 76 VAL A C 1
ATOM 586 O O . VAL A 1 76 ? 5.568 6.521 -1.524 1.00 84.56 76 VAL A O 1
ATOM 589 N N . LEU A 1 77 ? 5.083 4.338 -1.770 1.00 86.94 77 LEU A N 1
ATOM 590 C CA . LEU A 1 77 ? 4.025 4.320 -0.763 1.00 86.94 77 LEU A CA 1
ATOM 591 C C . LEU A 1 77 ? 4.560 4.716 0.619 1.00 86.94 77 LEU A C 1
ATOM 593 O O . LEU A 1 77 ? 3.918 5.509 1.301 1.00 86.94 77 LEU A O 1
ATOM 597 N N . ALA A 1 78 ? 5.735 4.223 1.022 1.00 85.06 78 ALA A N 1
ATOM 598 C CA . ALA A 1 78 ? 6.355 4.579 2.297 1.00 85.06 78 ALA A CA 1
ATOM 599 C C . ALA A 1 78 ? 6.644 6.086 2.400 1.00 85.06 78 ALA A C 1
ATOM 601 O O . ALA A 1 78 ? 6.323 6.706 3.414 1.00 85.06 78 ALA A O 1
ATOM 602 N N . VAL A 1 79 ? 7.190 6.694 1.341 1.00 84.50 79 VAL A N 1
ATOM 603 C CA . VAL A 1 79 ? 7.445 8.144 1.295 1.00 84.50 79 VAL A CA 1
ATOM 604 C C . VAL A 1 79 ? 6.136 8.935 1.401 1.00 84.50 79 VAL A C 1
ATOM 606 O O . VAL A 1 79 ? 6.046 9.866 2.204 1.00 84.50 79 VAL A O 1
ATOM 609 N N . ILE A 1 80 ? 5.104 8.539 0.647 1.00 85.31 80 ILE A N 1
ATOM 610 C CA . ILE A 1 80 ? 3.783 9.183 0.696 1.00 85.31 80 ILE A CA 1
ATOM 611 C C . ILE A 1 80 ? 3.166 9.047 2.091 1.00 85.31 80 ILE A C 1
ATOM 613 O O . ILE A 1 80 ? 2.681 10.034 2.634 1.00 85.31 80 ILE A O 1
ATOM 617 N N . LEU A 1 81 ? 3.207 7.860 2.702 1.00 84.00 81 LEU A N 1
ATOM 618 C CA . LEU A 1 81 ? 2.633 7.620 4.028 1.00 84.00 81 LEU A CA 1
ATOM 619 C C . LEU A 1 81 ? 3.320 8.433 5.125 1.00 84.00 81 LEU A C 1
ATOM 621 O O . LEU A 1 81 ? 2.633 8.907 6.022 1.00 84.00 81 LEU A O 1
ATOM 625 N N . ILE A 1 82 ? 4.636 8.650 5.051 1.00 84.38 82 ILE A N 1
ATOM 626 C CA . ILE A 1 82 ? 5.334 9.532 6.001 1.00 84.38 82 ILE A CA 1
ATOM 627 C C . ILE A 1 82 ? 4.822 10.971 5.869 1.00 84.38 82 ILE A C 1
ATOM 629 O O . ILE A 1 82 ? 4.572 11.632 6.878 1.00 84.38 82 ILE A O 1
ATOM 633 N N . PHE A 1 83 ? 4.617 11.445 4.639 1.00 82.69 83 PHE A N 1
ATOM 634 C CA . PHE A 1 83 ? 4.083 12.783 4.388 1.00 82.69 83 PHE A CA 1
ATOM 635 C C . PHE A 1 83 ? 2.622 12.919 4.842 1.00 82.69 83 PHE A C 1
ATOM 637 O O . PHE A 1 83 ? 2.258 13.889 5.505 1.00 82.69 83 PHE A O 1
ATOM 644 N N . VAL A 1 84 ? 1.796 11.915 4.543 1.00 84.19 84 VAL A N 1
ATOM 645 C CA . VAL A 1 84 ? 0.398 11.840 4.986 1.00 84.19 84 VAL A CA 1
ATOM 646 C C . VAL A 1 84 ? 0.311 11.755 6.514 1.00 84.19 84 VAL A C 1
ATOM 648 O O . VAL A 1 84 ? -0.506 12.453 7.108 1.00 84.19 84 VAL A O 1
ATOM 651 N N . GLY A 1 85 ? 1.167 10.965 7.164 1.00 82.25 85 GLY A N 1
ATOM 652 C CA . GLY A 1 85 ? 1.261 10.865 8.624 1.00 82.25 85 GLY A CA 1
ATOM 653 C C . GLY A 1 85 ? 1.628 12.199 9.275 1.00 82.25 85 GLY A C 1
ATOM 654 O O . GLY A 1 85 ? 1.030 12.596 10.273 1.00 82.25 85 GLY A O 1
ATOM 655 N N . TYR A 1 86 ? 2.543 12.947 8.659 1.00 82.19 86 TYR A N 1
ATOM 656 C CA . TYR A 1 86 ? 2.902 14.283 9.124 1.00 82.19 86 TYR A CA 1
ATOM 657 C C . TYR A 1 86 ? 1.766 15.303 8.959 1.00 82.19 86 TYR A C 1
ATOM 659 O O . TYR A 1 86 ? 1.454 16.023 9.905 1.00 82.19 86 TYR A O 1
ATOM 667 N N . LEU A 1 87 ? 1.130 15.368 7.783 1.00 79.38 87 LEU A N 1
ATOM 668 C CA . LEU A 1 87 ? 0.103 16.376 7.494 1.00 79.38 87 LEU A CA 1
ATOM 669 C C . LEU A 1 87 ? -1.258 16.076 8.127 1.00 79.38 87 LEU A C 1
ATOM 671 O O . LEU A 1 87 ? -1.888 16.986 8.656 1.00 79.38 87 LEU A O 1
ATOM 675 N N . LEU A 1 88 ? -1.740 14.834 8.021 1.00 78.44 88 LEU A N 1
ATOM 676 C CA . LEU A 1 88 ? -3.096 14.464 8.446 1.00 78.44 88 LEU A CA 1
ATOM 677 C C . LEU A 1 88 ? -3.151 13.957 9.882 1.00 78.44 88 LEU A C 1
ATOM 679 O O . LEU A 1 88 ? -4.141 14.190 10.568 1.00 78.44 88 LEU A O 1
ATOM 683 N N . TYR A 1 89 ? -2.111 13.251 10.325 1.00 77.19 89 TYR A N 1
ATOM 684 C CA . TYR A 1 89 ? -2.068 12.652 11.661 1.00 77.19 89 TYR A CA 1
ATOM 685 C C . TYR A 1 89 ? -1.199 13.447 12.641 1.00 77.19 89 TYR A C 1
ATOM 687 O O . TYR A 1 89 ? -1.118 13.069 13.807 1.00 77.19 89 TYR A O 1
ATOM 695 N N . HIS A 1 90 ? -0.577 14.547 12.190 1.00 74.00 90 HIS A N 1
ATOM 696 C CA . HIS A 1 90 ? 0.341 15.373 12.982 1.00 74.00 90 HIS A CA 1
ATOM 697 C C . HIS A 1 90 ? 1.429 14.553 13.694 1.00 74.00 90 HIS A C 1
ATOM 699 O O . HIS A 1 90 ? 1.884 14.908 14.784 1.00 74.00 90 HIS A O 1
ATOM 705 N N . GLU A 1 91 ? 1.862 13.444 13.087 1.00 76.75 91 GLU A N 1
ATOM 706 C CA . GLU A 1 91 ? 2.968 12.665 13.627 1.00 76.75 91 GLU A CA 1
ATOM 707 C C . GLU A 1 91 ? 4.257 13.487 13.590 1.00 76.75 91 GLU A C 1
ATOM 709 O O . GLU A 1 91 ? 4.614 14.083 12.572 1.00 76.75 91 GLU A O 1
ATOM 714 N N . SER A 1 92 ? 5.020 13.455 14.680 1.00 75.88 92 SER A N 1
ATOM 715 C CA . SER A 1 92 ? 6.356 14.033 14.705 1.00 75.88 92 SER A CA 1
ATOM 716 C C . SER A 1 92 ? 7.279 13.268 13.749 1.00 75.88 92 SER A C 1
ATOM 718 O O . SER A 1 92 ? 7.527 12.067 13.898 1.00 75.88 92 SER A O 1
ATOM 720 N N . ILE A 1 93 ? 7.809 13.971 12.742 1.00 74.12 93 ILE A N 1
ATOM 721 C CA . ILE A 1 93 ? 8.878 13.435 11.896 1.00 74.12 93 ILE A CA 1
ATOM 722 C C . ILE A 1 93 ? 10.146 13.393 12.746 1.00 74.12 93 ILE A C 1
ATOM 724 O O . ILE A 1 93 ? 10.815 14.401 12.962 1.00 74.12 93 ILE A O 1
ATOM 728 N N . THR A 1 94 ? 10.465 12.208 13.253 1.00 81.69 94 THR A N 1
ATOM 729 C CA . THR A 1 94 ? 11.732 11.952 13.932 1.00 81.69 94 THR A CA 1
ATOM 730 C C . THR A 1 94 ? 12.858 11.809 12.913 1.00 81.69 94 THR A C 1
ATOM 732 O O . THR A 1 94 ? 12.649 11.382 11.774 1.00 81.69 94 THR A O 1
ATOM 735 N N . TRP A 1 95 ? 14.085 12.118 13.339 1.00 81.50 95 TRP A N 1
ATOM 736 C CA . TRP A 1 95 ? 15.288 11.987 12.507 1.00 81.50 95 TRP A CA 1
ATOM 737 C C . TRP A 1 95 ? 15.447 10.569 11.926 1.00 81.50 95 TRP A C 1
ATOM 739 O O . TRP A 1 95 ? 15.917 10.385 10.805 1.00 81.50 95 TRP A O 1
ATOM 749 N N . ASN A 1 96 ? 14.953 9.562 12.648 1.00 83.69 96 ASN A N 1
ATOM 750 C CA . ASN A 1 96 ? 14.908 8.168 12.220 1.00 83.69 96 ASN A CA 1
ATOM 751 C C . ASN A 1 96 ? 14.029 7.940 10.978 1.00 83.69 96 ASN A C 1
ATOM 753 O O . ASN A 1 96 ? 14.428 7.169 10.108 1.00 83.69 96 ASN A O 1
ATOM 757 N N . LYS A 1 97 ? 12.865 8.605 10.854 1.00 80.88 97 LYS A N 1
ATOM 758 C CA . LYS A 1 97 ? 11.995 8.479 9.665 1.00 80.88 97 LYS A CA 1
ATOM 759 C C . LYS A 1 97 ? 12.696 9.038 8.419 1.00 80.88 97 LYS A C 1
ATOM 761 O O . LYS A 1 97 ? 12.641 8.423 7.358 1.00 80.88 97 LYS A O 1
ATOM 766 N N . ILE A 1 98 ? 13.424 10.148 8.567 1.00 81.94 98 ILE A N 1
ATOM 767 C CA . ILE A 1 98 ? 14.220 10.754 7.485 1.00 81.94 98 ILE A CA 1
ATOM 768 C C . ILE A 1 98 ? 15.377 9.833 7.078 1.00 81.94 98 ILE A C 1
ATOM 770 O O . ILE A 1 98 ? 15.548 9.552 5.892 1.00 81.94 98 ILE A O 1
ATOM 774 N N . ALA A 1 99 ? 16.129 9.301 8.047 1.00 85.50 99 ALA A N 1
ATOM 775 C CA . ALA A 1 99 ? 17.186 8.327 7.775 1.00 85.50 99 ALA A CA 1
ATOM 776 C C . ALA A 1 99 ? 16.636 7.074 7.065 1.00 85.50 99 ALA A C 1
ATOM 778 O O . ALA A 1 99 ? 17.240 6.588 6.110 1.00 85.50 99 ALA A O 1
ATOM 779 N N . GLY A 1 100 ? 15.454 6.600 7.471 1.00 83.38 100 GLY A N 1
ATOM 780 C CA . GLY A 1 100 ? 14.755 5.490 6.824 1.00 83.38 100 GLY A CA 1
ATOM 781 C C . GLY A 1 100 ? 14.408 5.761 5.357 1.00 83.38 100 GLY A C 1
ATOM 782 O O . GLY A 1 100 ? 14.623 4.885 4.522 1.00 83.38 100 GLY A O 1
ATOM 783 N N . ILE A 1 101 ? 13.948 6.972 5.016 1.00 82.75 101 ILE A N 1
ATOM 784 C CA . ILE A 1 101 ? 13.686 7.365 3.618 1.00 82.75 101 ILE A CA 1
ATOM 785 C C . ILE A 1 101 ? 14.969 7.296 2.788 1.00 82.75 101 ILE A C 1
ATOM 787 O O . ILE A 1 101 ? 14.957 6.723 1.701 1.00 82.75 101 ILE A O 1
ATOM 791 N N . ILE A 1 102 ? 16.077 7.837 3.301 1.00 85.69 102 ILE A N 1
ATOM 792 C CA . ILE A 1 102 ? 17.366 7.824 2.594 1.00 85.69 102 ILE A CA 1
ATOM 793 C C . ILE A 1 102 ? 17.812 6.382 2.329 1.00 85.69 102 ILE A C 1
ATOM 795 O O . ILE A 1 102 ? 18.190 6.052 1.204 1.00 85.69 102 ILE A O 1
ATOM 799 N N . VAL A 1 103 ? 17.712 5.503 3.330 1.00 86.00 103 VAL A N 1
ATOM 800 C CA . VAL A 1 103 ? 18.048 4.079 3.180 1.00 86.00 103 VAL A CA 1
ATOM 801 C C . VAL A 1 103 ? 17.119 3.394 2.173 1.00 86.00 103 VAL A C 1
ATOM 803 O O . VAL A 1 103 ? 17.594 2.641 1.327 1.00 86.00 103 VAL A O 1
ATOM 806 N N . CYS A 1 104 ? 15.816 3.688 2.204 1.00 83.94 104 CYS A N 1
ATOM 807 C CA . CYS A 1 104 ? 14.839 3.118 1.276 1.00 83.94 104 CYS A CA 1
ATOM 808 C C . CYS A 1 104 ? 15.111 3.541 -0.178 1.00 83.94 104 CYS A C 1
ATOM 810 O O . CYS A 1 104 ? 15.144 2.692 -1.068 1.00 83.94 104 CYS A O 1
ATOM 812 N N . LEU A 1 105 ? 15.386 4.828 -0.413 1.00 83.31 105 LEU A N 1
ATOM 813 C CA . LEU A 1 105 ? 15.766 5.350 -1.729 1.00 83.31 105 LEU A CA 1
ATOM 814 C C . LEU A 1 105 ? 17.099 4.765 -2.212 1.00 83.31 105 LEU A C 1
ATOM 816 O O . LEU A 1 105 ? 17.241 4.460 -3.393 1.00 83.31 105 LEU A O 1
ATOM 820 N N . THR A 1 106 ? 18.056 4.560 -1.306 1.00 84.44 106 THR A N 1
ATOM 821 C CA . THR A 1 106 ? 19.343 3.930 -1.638 1.00 84.44 106 THR A CA 1
ATOM 822 C C . THR A 1 106 ? 19.156 2.462 -2.029 1.00 84.44 106 THR A C 1
ATOM 824 O O . THR A 1 106 ? 19.730 2.012 -3.018 1.00 84.44 106 THR A O 1
ATOM 827 N N . GLY A 1 107 ? 18.308 1.721 -1.306 1.00 81.50 107 GLY A N 1
ATOM 828 C CA . GLY A 1 107 ? 17.943 0.346 -1.658 1.00 81.50 107 GLY A CA 1
ATOM 829 C C . GLY A 1 107 ? 17.240 0.262 -3.015 1.00 81.50 107 GLY A C 1
ATOM 830 O O . GLY A 1 107 ? 17.566 -0.604 -3.823 1.00 81.50 107 GLY A O 1
ATOM 831 N N . LEU A 1 108 ? 16.345 1.211 -3.303 1.00 81.56 108 LEU A N 1
ATOM 832 C CA . LEU A 1 108 ? 15.691 1.319 -4.605 1.00 81.56 108 LEU A CA 1
ATOM 833 C C . LEU A 1 108 ? 16.699 1.591 -5.733 1.00 81.56 108 LEU A C 1
ATOM 835 O O . LEU A 1 108 ? 16.647 0.937 -6.773 1.00 81.56 108 LEU A O 1
ATOM 839 N N . ALA A 1 109 ? 17.637 2.519 -5.517 1.00 80.88 109 ALA A N 1
ATOM 840 C CA . ALA A 1 109 ? 18.681 2.844 -6.485 1.00 80.88 109 ALA A CA 1
ATOM 841 C C . ALA A 1 109 ? 19.585 1.639 -6.778 1.00 80.88 109 ALA A C 1
ATOM 843 O O . ALA A 1 109 ? 19.870 1.376 -7.940 1.00 80.88 109 ALA A O 1
ATOM 844 N N . LEU A 1 110 ? 19.976 0.880 -5.748 1.00 80.94 110 LEU A N 1
ATOM 845 C CA . LEU A 1 110 ? 20.766 -0.349 -5.882 1.00 80.94 110 LEU A CA 1
ATOM 846 C C . LEU A 1 110 ? 20.062 -1.411 -6.732 1.00 80.94 110 LEU A C 1
ATOM 848 O O . LEU A 1 110 ? 20.697 -2.047 -7.566 1.00 80.94 110 LEU A O 1
ATOM 852 N N . ILE A 1 111 ? 18.756 -1.592 -6.536 1.00 75.38 111 ILE A N 1
ATOM 853 C CA . ILE A 1 111 ? 17.965 -2.586 -7.276 1.00 75.38 111 ILE A CA 1
ATOM 854 C C . ILE A 1 111 ? 17.779 -2.180 -8.739 1.00 75.38 111 ILE A C 1
ATOM 856 O O . ILE A 1 111 ? 17.730 -3.043 -9.610 1.00 75.38 111 ILE A O 1
ATOM 860 N N . ASN A 1 112 ? 17.689 -0.878 -9.009 1.00 71.94 112 ASN A N 1
ATOM 861 C CA . ASN A 1 112 ? 17.521 -0.341 -10.357 1.00 71.94 112 ASN A CA 1
ATOM 862 C C . ASN A 1 112 ? 18.850 -0.137 -11.117 1.00 71.94 112 ASN A C 1
ATOM 864 O O . ASN A 1 112 ? 18.825 0.253 -12.278 1.00 71.94 112 ASN A O 1
ATOM 868 N N . ILE A 1 113 ? 20.007 -0.342 -10.473 1.00 74.12 113 ILE A N 1
ATOM 869 C CA . ILE A 1 113 ? 21.345 -0.136 -11.067 1.00 74.12 113 ILE A CA 1
ATOM 870 C C . ILE A 1 113 ? 21.874 -1.363 -11.839 1.00 74.12 113 ILE A C 1
ATOM 872 O O . ILE A 1 113 ? 22.994 -1.335 -12.348 1.00 74.12 113 ILE A O 1
ATOM 876 N N . ASN A 1 114 ? 21.069 -2.417 -11.977 1.00 47.97 114 ASN A N 1
ATOM 877 C CA . ASN A 1 114 ? 21.391 -3.634 -12.730 1.00 47.97 114 ASN A CA 1
ATOM 878 C C . ASN A 1 114 ? 20.540 -3.760 -13.998 1.00 47.97 114 ASN A C 1
ATOM 880 O O . ASN A 1 114 ? 20.988 -4.467 -14.926 1.00 47.97 114 ASN A O 1
#

Foldseek 3Di:
DDLVVVVVVVVVVVVVVVVVVQVVVDVPDPVVVVVVVDDCVVVVVVVVVSVLSVQLVVCVVVVHDNVLSVLVSVLVVLVVVLVCCCPVVVDDPDPVSVVVNVVSVVVNCVVVVD

Secondary structure (DSSP, 8-state):
--HHHHHHHHHHHHHHHHHHHHHHH-TT--HHHHHTT--SHHHHHHHHHHHHHHHHHHHHHTT--HHHHHHHHHHHHHHHHHHHHHHHS-----HHHHHHHHHHHHHHHHHHT-

InterPro domains:
  IPR000620 EamA domain [PF00892] (1-112)
  IPR037185 Multidrug transporter EmrE superfamily [SSF103481] (13-113)

Nearest PDB structures (foldseek):
  7szt-assembly1_B  TM=7.639E-01  e=9.239E-01  Clostridiales bacterium oral taxon 876
  8vxu-assembly2_D  TM=7.587E-01  e=1.348E+00  Clostridia bacterium
  8vxu-assembly1_A  TM=5.887E-01  e=1.116E+00  Clostridia bacterium

pLDDT: mean 80.42, std 6.38, range [47.97, 88.94]

Radius of gyration: 17.96 Å; Cα contacts (8 Å, |Δi|>4): 36; chains: 1; bounding b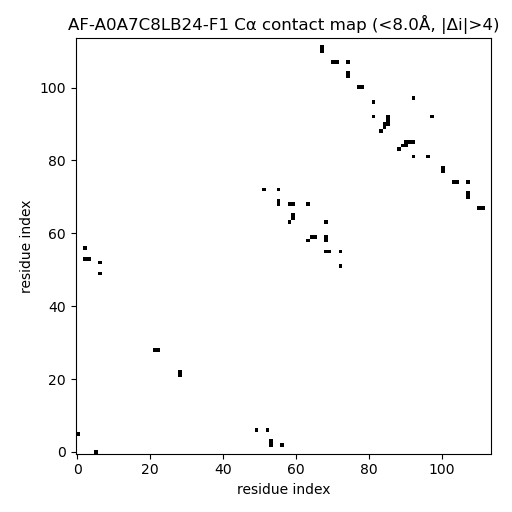ox: 46×30×40 Å

Organism: NCBI:txid1450156

Solvent-accessible surface area (backbone atoms only — not comparable to full-atom values): 6621 Å² total; per-residue (Å²): 132,60,68,67,62,55,47,54,53,52,52,51,53,50,51,52,52,51,52,52,50,48,53,72,75,33,92,81,65,53,64,73,63,54,60,71,65,60,63,72,61,65,61,55,50,52,54,50,50,54,56,50,53,49,49,50,55,50,40,48,71,72,67,43,54,71,67,58,52,50,51,52,50,52,50,54,48,52,57,50,48,55,52,46,36,38,73,77,66,65,46,82,85,46,74,65,58,55,53,48,50,56,51,48,53,50,53,51,51,61,68,71,72,116

Sequence (114 aa):
MNPFASLTVTYVIGAVASLIFYYVLNKEANIIHEYSKVNWAPSVLGFAIVGLEVGYIYAYKAGWPVSVAQ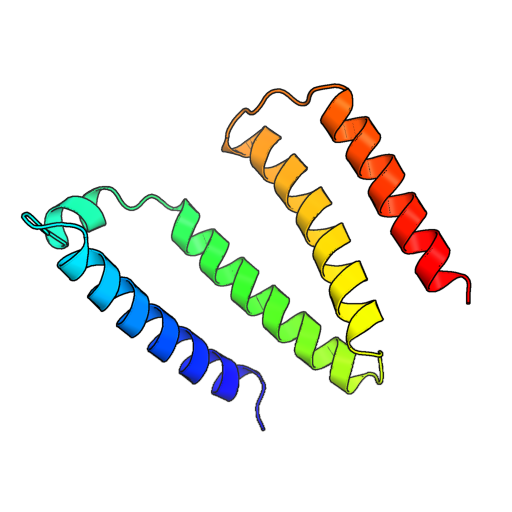IVQASVLAVILIFVGYLLYHESITWNKIAGIIVCLTGLALININ

Mean predicted aligned error: 8.21 Å